Protein AF-T1EH95-F1 (afdb_monomer_lite)

Foldseek 3Di:
DVVVCVCPDVVVVQPPLAQDKAKWFFQDDDPQWTFIGRPAQATAIEGQDPPPSVQRHGGFIFIKRFHFRWPWDDDPPDPDIDTPRHTDIYTPTTDDD

Secondary structure (DSSP, 8-state):
-HHHHHHTSHHHHH-S-TT-EEEEEEEEEETTEEEEE-SSSS-EEEEPPSSSGGG--TT-EEEEEEEESS-EE--TT-SS-EE-S-BEEEEEEE---

Sequence (97 aa):
SFARLLKNSPFIQIGDPNGAVVRGTIIETLDDNLYIDFGGKFHCVCKKPRYKTDMYTRGTKVRLRLIDLELASKFMGSDKGISLLEADAVLLGIDRD

InterPro domains:
  IPR019375 Small ribosomal subunit protein bS1m [PF10246] (1-94)
  IPR019375 Small ribosomal subunit protein bS1m [PTHR13447] (1-95)

Radius of gyration: 15.27 Å; chains: 1; bounding box: 46×27×39 Å

Structure (mmCIF, N/CA/C/O backbone):
data_AF-T1EH95-F1
#
_entry.id   AF-T1EH95-F1
#
loop_
_atom_site.group_PDB
_atom_site.id
_atom_site.type_symbol
_atom_site.label_atom_id
_atom_site.label_alt_id
_atom_site.label_comp_id
_atom_site.label_asym_id
_atom_site.label_entity_id
_atom_site.label_seq_id
_atom_site.pdbx_PDB_ins_code
_atom_site.Cartn_x
_atom_site.Cartn_y
_atom_site.Cartn_z
_atom_site.occupancy
_atom_site.B_iso_or_equiv
_atom_site.auth_seq_id
_atom_site.auth_comp_id
_atom_site.auth_asym_id
_atom_site.auth_atom_id
_atom_site.pdbx_PDB_model_num
ATOM 1 N N . SER A 1 1 ? 24.308 -8.922 4.789 1.00 96.56 1 SER A N 1
ATOM 2 C CA . SER A 1 1 ? 24.497 -8.010 3.644 1.00 96.56 1 SER A CA 1
ATOM 3 C C . SER A 1 1 ? 23.142 -7.522 3.159 1.00 96.56 1 SER A C 1
ATOM 5 O O . SER A 1 1 ? 22.144 -8.195 3.410 1.00 96.56 1 SER A O 1
ATOM 7 N N . PHE A 1 2 ? 23.109 -6.393 2.449 1.00 98.00 2 PHE A N 1
ATOM 8 C CA . PHE A 1 2 ? 21.890 -5.847 1.842 1.00 98.00 2 PHE A CA 1
ATOM 9 C C . PHE A 1 2 ? 21.148 -6.880 0.976 1.00 98.00 2 PHE A C 1
ATOM 11 O O . PHE A 1 2 ? 19.964 -7.115 1.187 1.00 98.00 2 PHE A O 1
ATOM 18 N N . ALA A 1 3 ? 21.865 -7.593 0.099 1.00 98.31 3 ALA A N 1
ATOM 19 C CA . ALA A 1 3 ? 21.274 -8.608 -0.778 1.00 98.31 3 ALA A CA 1
ATOM 20 C C . ALA A 1 3 ? 20.510 -9.707 -0.014 1.00 98.31 3 ALA A C 1
ATOM 22 O O . ALA A 1 3 ? 19.437 -10.129 -0.440 1.00 98.31 3 ALA A O 1
ATOM 23 N N . ARG A 1 4 ? 21.032 -10.152 1.140 1.00 98.00 4 ARG A N 1
ATOM 24 C CA . ARG A 1 4 ? 20.357 -11.158 1.974 1.00 98.00 4 ARG A CA 1
ATOM 25 C C . ARG A 1 4 ? 19.093 -10.601 2.630 1.00 98.00 4 ARG A C 1
ATOM 27 O O . ARG A 1 4 ? 18.122 -11.338 2.737 1.00 98.00 4 ARG A O 1
ATOM 34 N N . LEU A 1 5 ? 19.095 -9.341 3.065 1.00 98.25 5 LEU A N 1
ATOM 35 C CA . LEU A 1 5 ? 17.908 -8.707 3.648 1.00 98.25 5 LEU A CA 1
ATOM 36 C C . LEU A 1 5 ? 16.818 -8.516 2.592 1.00 98.25 5 LEU A C 1
ATOM 38 O O . LEU A 1 5 ? 15.690 -8.937 2.815 1.00 98.25 5 LEU A O 1
ATOM 42 N N . LEU A 1 6 ? 17.173 -7.974 1.422 1.00 97.50 6 LEU A N 1
ATOM 43 C CA . LEU A 1 6 ? 16.226 -7.743 0.333 1.00 97.50 6 LEU A CA 1
ATOM 44 C C . LEU A 1 6 ? 15.572 -9.056 -0.118 1.00 97.50 6 LEU A C 1
ATOM 46 O O . LEU A 1 6 ? 14.349 -9.161 -0.109 1.00 97.50 6 LEU A O 1
ATOM 50 N N . LYS A 1 7 ? 16.379 -10.089 -0.403 1.00 97.12 7 LYS A N 1
ATOM 51 C CA . LYS A 1 7 ? 15.894 -11.409 -0.843 1.00 97.12 7 LYS A CA 1
ATOM 52 C C . LYS A 1 7 ? 14.925 -12.075 0.145 1.00 97.12 7 LYS A C 1
ATOM 54 O O . LYS A 1 7 ? 14.055 -12.819 -0.285 1.00 97.12 7 LYS A O 1
ATOM 59 N N . ASN A 1 8 ? 15.088 -11.836 1.447 1.00 97.00 8 ASN A N 1
ATOM 60 C CA . ASN A 1 8 ? 14.249 -12.438 2.491 1.00 97.00 8 ASN A CA 1
ATOM 61 C C . ASN A 1 8 ? 13.167 -11.485 3.021 1.00 97.00 8 ASN A C 1
ATOM 63 O O . ASN A 1 8 ? 12.528 -11.796 4.023 1.00 97.00 8 ASN A O 1
ATOM 67 N N . SER A 1 9 ? 12.987 -10.317 2.403 1.00 96.94 9 SER A N 1
ATOM 68 C CA . SER A 1 9 ? 11.988 -9.348 2.845 1.00 96.94 9 SER A CA 1
ATOM 69 C C . SER A 1 9 ? 10.577 -9.789 2.431 1.00 96.94 9 SER A C 1
ATOM 71 O O . SER A 1 9 ? 10.420 -10.337 1.335 1.00 96.94 9 SER A O 1
ATOM 73 N N . PRO A 1 10 ? 9.538 -9.507 3.243 1.00 94.88 10 PRO A N 1
ATOM 74 C CA . PRO A 1 10 ? 8.151 -9.786 2.866 1.00 94.88 10 PRO A CA 1
ATOM 75 C C . PRO A 1 10 ? 7.766 -9.135 1.534 1.00 94.88 10 PRO A C 1
ATOM 77 O O . PRO A 1 10 ? 7.070 -9.739 0.730 1.00 94.88 10 PRO A O 1
ATOM 80 N N . PHE A 1 11 ? 8.295 -7.937 1.269 1.00 94.81 11 PHE A N 1
ATOM 81 C CA . PHE A 1 11 ? 8.082 -7.211 0.021 1.00 94.81 11 PHE A CA 1
ATOM 82 C C . PHE A 1 11 ? 8.492 -8.023 -1.214 1.00 94.81 11 PHE A C 1
ATOM 84 O O . PHE A 1 11 ? 7.713 -8.160 -2.148 1.00 94.81 11 PHE A O 1
ATOM 91 N N . ILE A 1 12 ? 9.690 -8.616 -1.203 1.00 96.19 12 ILE A N 1
ATOM 92 C CA . ILE A 1 12 ? 10.154 -9.463 -2.312 1.00 96.19 12 ILE A CA 1
ATOM 93 C C . ILE A 1 12 ? 9.392 -10.793 -2.367 1.00 96.19 12 ILE A C 1
ATOM 95 O O . ILE A 1 12 ? 9.192 -11.337 -3.449 1.00 96.19 12 ILE A O 1
ATOM 99 N N . GLN A 1 13 ? 8.948 -11.316 -1.222 1.00 94.31 13 GLN A N 1
ATOM 100 C CA . GLN A 1 13 ? 8.208 -12.580 -1.149 1.00 94.31 13 GLN A CA 1
ATOM 101 C C . GLN A 1 13 ? 6.776 -12.492 -1.694 1.00 94.31 13 GLN A C 1
ATOM 103 O O . GLN A 1 13 ? 6.246 -13.520 -2.106 1.00 94.31 13 GLN A O 1
ATOM 108 N N . ILE A 1 14 ? 6.163 -11.301 -1.723 1.00 94.12 14 ILE A N 1
ATOM 109 C CA . ILE A 1 14 ? 4.825 -11.089 -2.306 1.00 94.12 14 ILE A CA 1
ATOM 110 C C . ILE A 1 14 ? 4.805 -11.427 -3.805 1.00 94.12 14 ILE A C 1
ATOM 112 O O . ILE A 1 14 ? 3.806 -11.948 -4.294 1.00 94.12 14 ILE A O 1
ATOM 116 N N . GLY A 1 15 ? 5.904 -11.191 -4.528 1.00 95.12 15 GLY A N 1
ATOM 117 C CA . GLY A 1 15 ? 5.951 -11.390 -5.976 1.00 95.12 15 GLY A CA 1
ATOM 118 C C . GLY A 1 15 ? 5.165 -10.310 -6.720 1.00 95.12 15 GLY A C 1
ATOM 119 O O . GLY A 1 15 ? 5.401 -9.124 -6.494 1.00 95.12 15 GLY A O 1
ATOM 120 N N . ASP A 1 16 ? 4.264 -10.715 -7.618 1.00 95.69 16 ASP A N 1
ATOM 121 C CA . ASP A 1 16 ? 3.351 -9.782 -8.288 1.00 95.69 16 ASP A CA 1
ATOM 122 C C . ASP A 1 16 ? 2.334 -9.240 -7.266 1.00 95.69 16 ASP A C 1
ATOM 124 O O . ASP A 1 16 ? 1.576 -10.025 -6.686 1.00 95.69 16 ASP A O 1
ATOM 128 N N . PRO A 1 17 ? 2.314 -7.922 -6.996 1.00 95.38 17 PRO A N 1
ATOM 129 C CA . PRO A 1 17 ? 1.388 -7.349 -6.031 1.00 95.38 17 PRO A CA 1
ATOM 130 C C . PRO A 1 17 ? -0.070 -7.416 -6.493 1.00 95.38 17 PRO A C 1
ATOM 132 O O . PRO A 1 17 ? -0.957 -7.393 -5.641 1.00 95.38 17 PRO A O 1
ATOM 135 N N . ASN A 1 18 ? -0.359 -7.494 -7.794 1.00 97.44 18 ASN A N 1
ATOM 136 C CA . ASN A 1 18 ? -1.734 -7.433 -8.276 1.00 97.44 18 ASN A CA 1
ATOM 137 C C . ASN A 1 18 ? -2.545 -8.647 -7.790 1.00 97.44 18 ASN A C 1
ATOM 139 O O . ASN A 1 18 ? -2.244 -9.802 -8.087 1.00 97.44 18 ASN A O 1
ATOM 143 N N . GLY A 1 19 ? -3.594 -8.380 -7.012 1.00 97.12 19 GLY A N 1
ATOM 144 C CA . GLY A 1 19 ? -4.444 -9.398 -6.403 1.00 97.12 19 GLY A CA 1
ATOM 145 C C . GLY A 1 19 ? -3.939 -9.929 -5.058 1.00 97.12 19 GLY A C 1
ATOM 146 O O . GLY A 1 19 ? -4.692 -10.640 -4.382 1.00 97.12 19 GLY A O 1
ATOM 147 N N . ALA A 1 20 ? -2.731 -9.558 -4.622 1.00 97.38 20 ALA A N 1
ATOM 148 C CA . ALA A 1 20 ? -2.199 -9.949 -3.323 1.00 97.38 20 ALA A CA 1
ATOM 149 C C . ALA A 1 20 ? -3.042 -9.356 -2.183 1.00 97.38 20 ALA A C 1
ATOM 151 O O . ALA A 1 20 ? -3.446 -8.190 -2.220 1.00 97.38 20 ALA A O 1
ATOM 152 N N . VAL A 1 21 ? -3.306 -10.163 -1.151 1.00 97.38 21 VAL A N 1
ATOM 153 C CA . VAL A 1 21 ? -4.043 -9.724 0.039 1.00 97.38 21 VAL A CA 1
ATOM 154 C C . VAL A 1 21 ? -3.063 -9.436 1.166 1.00 97.38 21 VAL A C 1
ATOM 156 O O . VAL A 1 21 ? -2.342 -10.329 1.608 1.00 97.38 21 VAL A O 1
ATOM 159 N N . VAL A 1 22 ? -3.066 -8.198 1.653 1.00 97.19 22 VAL A N 1
ATOM 160 C CA . VAL A 1 22 ? -2.154 -7.722 2.700 1.00 97.19 22 VAL A CA 1
ATOM 161 C C . VAL A 1 22 ? -2.918 -7.125 3.877 1.00 97.19 22 VAL A C 1
ATOM 163 O O . VAL A 1 22 ? -4.076 -6.712 3.753 1.00 97.19 22 VAL A O 1
ATOM 166 N N . ARG A 1 23 ? -2.259 -7.082 5.037 1.00 97.56 23 ARG A N 1
ATOM 167 C CA . ARG A 1 23 ? -2.748 -6.368 6.221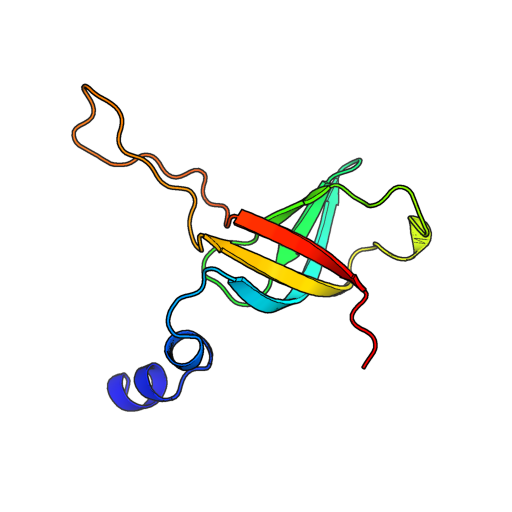 1.00 97.56 23 ARG A CA 1
ATOM 168 C C . ARG A 1 23 ? -2.258 -4.921 6.173 1.00 97.56 23 ARG A C 1
ATOM 170 O O . ARG A 1 23 ? -1.085 -4.673 5.914 1.00 97.56 23 ARG A O 1
ATOM 177 N N . GLY A 1 24 ? -3.156 -3.984 6.447 1.00 98.06 24 GLY A N 1
ATOM 178 C CA . GLY A 1 24 ? -2.879 -2.554 6.529 1.00 98.06 24 GLY A CA 1
ATOM 179 C C . GLY A 1 24 ? -3.375 -1.950 7.840 1.00 98.06 24 GLY A C 1
ATOM 180 O O . GLY A 1 24 ? -4.114 -2.576 8.599 1.00 98.06 24 GLY A O 1
ATOM 181 N N . THR A 1 25 ? -2.966 -0.718 8.111 1.00 98.56 25 THR A N 1
ATOM 182 C CA . THR A 1 25 ? -3.363 0.074 9.278 1.00 98.56 25 THR A CA 1
ATOM 183 C C . THR A 1 25 ? -3.856 1.429 8.808 1.00 98.56 25 THR A C 1
ATOM 185 O O . THR A 1 25 ? -3.163 2.101 8.047 1.00 98.56 25 THR A O 1
ATOM 188 N N . ILE A 1 26 ? -5.031 1.851 9.270 1.00 98.50 26 ILE A N 1
ATOM 189 C CA . ILE A 1 26 ? -5.527 3.202 8.996 1.00 98.50 26 ILE A CA 1
ATOM 190 C C . ILE A 1 26 ? -4.631 4.201 9.740 1.00 98.50 26 ILE A C 1
ATOM 192 O O . ILE A 1 26 ? -4.595 4.199 10.971 1.00 98.50 26 ILE A O 1
ATOM 196 N N . ILE A 1 27 ? -3.900 5.044 9.014 1.00 98.44 27 ILE A N 1
ATOM 197 C CA . ILE A 1 27 ? -2.982 6.043 9.585 1.00 98.44 27 ILE A CA 1
ATOM 198 C C . ILE A 1 27 ? -3.619 7.426 9.714 1.00 98.44 27 ILE A C 1
ATOM 200 O O . ILE A 1 27 ? -3.222 8.178 10.605 1.00 98.44 27 ILE A O 1
ATOM 204 N N . GLU A 1 28 ? -4.619 7.729 8.884 1.00 98.12 28 GLU A N 1
ATOM 205 C CA . GLU A 1 28 ? -5.398 8.968 8.925 1.00 98.12 28 GLU A CA 1
ATOM 206 C C . GLU A 1 28 ? -6.804 8.745 8.347 1.00 98.12 28 GLU A C 1
ATOM 208 O O . GLU A 1 28 ? -7.037 7.838 7.542 1.00 98.12 28 GLU A O 1
ATOM 213 N N . THR A 1 29 ? -7.767 9.554 8.774 1.00 96.94 29 THR A N 1
ATOM 214 C CA . THR A 1 29 ? -9.133 9.557 8.248 1.00 96.94 29 THR A CA 1
ATOM 215 C C . THR A 1 29 ? -9.560 10.988 7.960 1.00 96.94 29 THR A C 1
ATOM 217 O O . THR A 1 29 ? -9.703 11.786 8.880 1.00 96.94 29 THR A O 1
ATOM 220 N N . LEU A 1 30 ? -9.807 11.293 6.686 1.00 96.38 30 LEU A N 1
ATOM 221 C CA . LEU A 1 30 ? -10.267 12.606 6.239 1.00 96.38 30 LEU A CA 1
ATOM 222 C C . LEU A 1 30 ? -11.588 12.439 5.492 1.00 96.38 30 LEU A C 1
ATOM 224 O O . LEU A 1 30 ? -11.633 11.801 4.437 1.00 96.38 30 LEU A O 1
ATO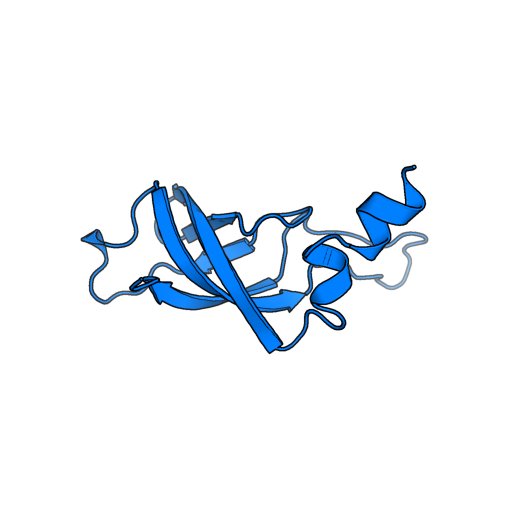M 228 N N . ASP A 1 31 ? -12.658 12.986 6.061 1.00 93.38 31 ASP A N 1
ATOM 229 C CA . ASP A 1 31 ? -14.032 12.801 5.592 1.00 93.38 31 ASP A CA 1
ATOM 230 C C . ASP A 1 31 ? -14.383 11.301 5.434 1.00 93.38 31 ASP A C 1
ATOM 232 O O . ASP A 1 31 ? -14.323 10.503 6.385 1.00 93.38 31 ASP A O 1
ATOM 236 N N . ASP A 1 32 ? -14.706 10.906 4.203 1.00 93.81 32 ASP A N 1
ATOM 237 C CA . ASP A 1 32 ? -15.018 9.540 3.791 1.00 93.81 32 ASP A CA 1
ATOM 238 C C . ASP A 1 32 ? -13.808 8.803 3.198 1.00 93.81 32 ASP A C 1
ATOM 240 O O . ASP A 1 32 ? -13.974 7.773 2.543 1.00 93.81 32 ASP A O 1
ATOM 244 N N . ASN A 1 33 ? -12.588 9.309 3.389 1.00 96.81 33 ASN A N 1
ATOM 245 C CA . ASN A 1 33 ? -11.360 8.690 2.895 1.00 96.81 33 ASN A CA 1
ATOM 246 C C . ASN A 1 33 ? -10.531 8.125 4.054 1.00 96.81 33 ASN A C 1
ATOM 248 O O . ASN A 1 33 ? -10.323 8.771 5.084 1.00 96.81 33 ASN A O 1
ATOM 252 N N . LEU A 1 34 ? -10.048 6.902 3.867 1.00 98.19 34 LEU A N 1
ATOM 253 C CA . LEU A 1 34 ? -9.179 6.177 4.780 1.00 98.19 34 LEU A CA 1
ATOM 254 C C . LEU A 1 34 ? -7.790 6.105 4.157 1.00 98.19 34 LEU A C 1
ATOM 256 O O . LEU A 1 34 ? -7.623 5.480 3.111 1.00 98.19 34 LEU A O 1
ATOM 260 N N . TYR A 1 35 ? -6.806 6.710 4.814 1.00 98.50 35 TYR A N 1
ATOM 261 C CA . TYR A 1 35 ? -5.400 6.596 4.442 1.00 98.50 35 TYR A CA 1
ATOM 262 C C . TYR A 1 35 ? -4.823 5.372 5.145 1.00 98.50 35 TYR A C 1
ATOM 264 O O . TYR A 1 35 ? -4.858 5.298 6.377 1.00 98.50 35 TYR A O 1
ATOM 272 N N . ILE A 1 36 ? -4.336 4.394 4.382 1.00 98.75 36 ILE A N 1
ATOM 273 C CA . ILE A 1 36 ? -3.984 3.070 4.903 1.00 98.75 36 ILE A CA 1
ATOM 274 C C . ILE A 1 36 ? -2.552 2.721 4.508 1.00 98.75 36 ILE A C 1
ATOM 276 O O . ILE A 1 36 ? -2.234 2.589 3.325 1.00 98.75 36 ILE A O 1
ATOM 280 N N . ASP A 1 37 ? -1.706 2.529 5.517 1.00 98.62 37 ASP A N 1
ATOM 281 C CA . ASP A 1 37 ? -0.347 2.018 5.355 1.00 98.62 37 ASP A CA 1
ATOM 282 C C . ASP A 1 37 ? -0.332 0.488 5.458 1.00 98.62 37 ASP A C 1
ATOM 284 O O . ASP A 1 37 ? -0.937 -0.092 6.361 1.00 98.62 37 ASP A O 1
ATOM 288 N N . PHE A 1 38 ? 0.372 -0.167 4.541 1.00 97.81 38 PHE A N 1
ATOM 289 C CA . PHE A 1 38 ? 0.553 -1.621 4.490 1.00 97.81 38 PHE A CA 1
ATOM 290 C C . PHE A 1 38 ? 2.035 -2.028 4.406 1.00 97.81 38 PHE A C 1
ATOM 292 O O . PHE A 1 38 ? 2.346 -3.173 4.083 1.00 97.81 38 PHE A O 1
ATOM 299 N N . GLY A 1 39 ? 2.960 -1.104 4.698 1.00 96.94 39 GLY A N 1
ATOM 300 C CA . GLY A 1 39 ? 4.405 -1.350 4.668 1.00 96.94 39 GLY A CA 1
ATOM 301 C C . GLY A 1 39 ? 5.037 -1.246 3.277 1.00 96.94 39 GLY A C 1
ATOM 302 O O . GLY A 1 39 ? 6.174 -1.682 3.087 1.00 96.94 39 GLY A O 1
ATOM 303 N N . GLY A 1 40 ? 4.305 -0.695 2.305 1.00 96.25 40 GLY A N 1
ATOM 304 C CA . GLY A 1 40 ? 4.823 -0.333 0.987 1.00 96.25 40 GLY A CA 1
ATOM 305 C C . GLY A 1 40 ? 5.553 1.015 0.986 1.00 96.25 40 GLY A C 1
ATOM 306 O O . GLY A 1 40 ? 5.701 1.673 2.012 1.00 96.25 40 GLY A O 1
ATOM 307 N N . LYS A 1 41 ? 6.004 1.444 -0.199 1.00 97.44 41 LYS A N 1
ATOM 308 C CA . LYS A 1 41 ? 6.600 2.779 -0.396 1.00 97.44 41 LYS A CA 1
ATOM 309 C C . LYS A 1 41 ? 5.563 3.895 -0.226 1.00 97.44 41 LYS A C 1
ATOM 311 O O . LYS A 1 41 ? 5.874 4.927 0.361 1.00 97.44 41 LYS A O 1
ATOM 316 N N . PHE A 1 42 ? 4.358 3.678 -0.750 1.00 98.44 42 PHE A N 1
ATOM 317 C CA . PHE A 1 42 ? 3.227 4.592 -0.639 1.00 98.44 42 PHE A CA 1
ATOM 318 C C . PHE A 1 42 ? 2.068 3.926 0.099 1.00 98.44 42 PHE A C 1
ATOM 320 O O . PHE A 1 42 ? 1.914 2.704 0.070 1.00 98.44 42 PHE A O 1
ATOM 327 N N . HIS A 1 43 ? 1.254 4.749 0.755 1.00 98.38 43 HIS A N 1
ATOM 328 C CA . HIS A 1 43 ? -0.027 4.330 1.313 1.00 98.38 43 HIS A CA 1
ATOM 329 C C . HIS A 1 43 ? -1.070 4.229 0.192 1.00 98.38 43 HIS A C 1
ATOM 331 O O . HIS A 1 43 ? -0.856 4.734 -0.908 1.00 98.38 43 HIS A O 1
ATOM 337 N N . CYS A 1 44 ? -2.216 3.622 0.485 1.00 98.50 44 CYS A N 1
ATOM 338 C CA . CYS A 1 44 ? -3.389 3.687 -0.387 1.00 98.50 44 CYS A CA 1
ATOM 339 C C . CYS A 1 44 ? -4.502 4.505 0.270 1.00 98.50 44 CYS A C 1
ATOM 341 O O . CYS A 1 44 ? -4.559 4.630 1.501 1.00 98.50 44 CYS A O 1
ATOM 343 N N . VAL A 1 45 ? -5.398 5.042 -0.555 1.00 98.31 45 VAL A N 1
ATOM 344 C CA . VAL A 1 45 ? -6.577 5.780 -0.102 1.00 98.31 45 VAL A CA 1
ATOM 345 C C . VAL A 1 45 ? -7.826 5.001 -0.495 1.00 98.31 45 VAL A C 1
ATOM 347 O O . VAL A 1 45 ? -8.117 4.806 -1.670 1.00 98.31 45 VAL A O 1
ATOM 350 N N . CYS A 1 46 ? -8.587 4.546 0.496 1.00 97.88 46 CYS A N 1
ATOM 351 C CA . CYS A 1 46 ? -9.828 3.801 0.285 1.00 97.88 46 CYS A CA 1
ATOM 352 C C . CYS A 1 46 ? -11.033 4.592 0.789 1.00 97.88 46 CYS A C 1
ATOM 354 O O . CYS A 1 46 ? -10.959 5.285 1.803 1.00 97.88 46 CYS A O 1
ATOM 356 N N . LYS A 1 47 ? -12.190 4.432 0.140 1.00 96.94 47 LYS A N 1
ATOM 357 C CA . LYS A 1 47 ? -13.443 4.987 0.664 1.00 96.94 47 LYS A CA 1
ATOM 358 C C . LYS A 1 47 ? -13.877 4.266 1.938 1.00 96.94 47 LYS A C 1
ATOM 360 O O . LYS A 1 47 ? -13.867 3.035 2.003 1.00 96.94 47 LYS A O 1
ATOM 365 N N . LYS A 1 48 ? -14.307 5.039 2.935 1.00 95.50 48 LYS A N 1
ATOM 366 C CA . LYS A 1 48 ? -14.874 4.528 4.181 1.00 95.50 48 LYS A CA 1
ATOM 367 C C . LYS A 1 48 ? -16.180 3.782 3.871 1.00 95.50 48 LYS A C 1
ATOM 369 O O . LYS A 1 48 ? -17.069 4.347 3.227 1.00 95.50 48 LYS A O 1
ATOM 374 N N . PRO A 1 49 ? -16.328 2.519 4.301 1.00 95.19 49 PRO A N 1
ATOM 375 C CA . PRO A 1 49 ? -17.572 1.789 4.102 1.00 95.19 49 PRO A CA 1
ATOM 376 C C . PRO A 1 49 ? -18.731 2.441 4.861 1.00 95.19 49 PRO A C 1
ATOM 378 O O . PRO A 1 49 ? -18.565 2.863 6.000 1.00 95.19 49 PRO A O 1
ATOM 381 N N . ARG A 1 50 ? -19.927 2.466 4.258 1.00 92.00 50 ARG A N 1
ATOM 382 C CA . ARG A 1 50 ? -21.147 3.011 4.893 1.00 92.00 50 ARG A CA 1
ATOM 383 C C . ARG A 1 50 ? -21.685 2.153 6.043 1.00 92.00 50 ARG A C 1
ATOM 385 O O . ARG A 1 50 ? -22.543 2.598 6.794 1.00 92.00 50 ARG A O 1
ATOM 392 N N . TYR A 1 51 ? -21.229 0.908 6.151 1.00 90.12 51 TYR A N 1
ATOM 393 C CA . TYR A 1 51 ? -21.592 0.002 7.233 1.00 90.12 51 TYR A CA 1
ATOM 394 C C . TYR A 1 51 ? -20.494 0.010 8.297 1.00 90.12 51 TYR A C 1
ATOM 396 O O . TYR A 1 51 ? -19.311 -0.007 7.964 1.00 90.12 51 TYR A O 1
ATOM 404 N N . LYS A 1 52 ? -20.882 -0.032 9.578 1.00 86.19 52 LYS A N 1
ATOM 405 C CA . LYS A 1 52 ? -19.942 -0.102 10.715 1.00 86.19 52 LYS A CA 1
ATOM 406 C C . LYS A 1 52 ? -18.843 0.973 10.651 1.00 86.19 52 LYS A C 1
ATOM 408 O O . LYS A 1 52 ? -17.693 0.704 10.987 1.00 86.19 52 LYS A O 1
ATOM 413 N N . THR A 1 53 ? -19.209 2.177 10.213 1.00 87.62 53 THR A N 1
ATOM 414 C CA . THR A 1 53 ? -18.330 3.344 10.034 1.00 87.62 53 THR A CA 1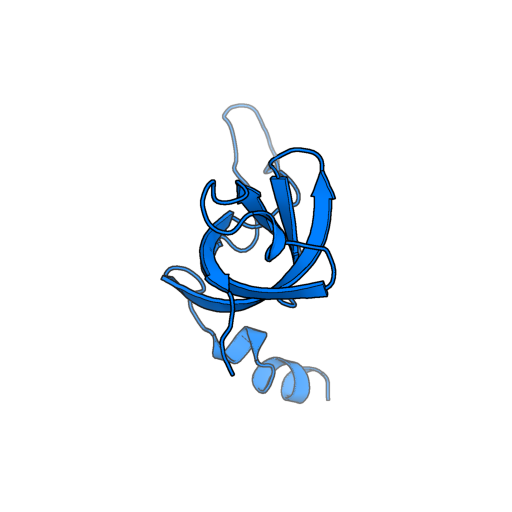
ATOM 415 C C . THR A 1 53 ? -17.470 3.620 11.263 1.00 87.62 53 THR A C 1
ATOM 417 O O . THR A 1 53 ? -16.284 3.902 11.121 1.00 87.62 53 THR A O 1
ATOM 420 N N . ASP A 1 54 ? -18.041 3.453 12.457 1.00 92.25 54 ASP A N 1
ATOM 421 C CA . ASP A 1 54 ? -17.384 3.720 13.743 1.00 92.25 54 ASP A CA 1
ATOM 422 C C . ASP A 1 54 ? -16.172 2.816 14.009 1.00 92.25 54 ASP A C 1
ATOM 424 O O . ASP A 1 54 ? -15.320 3.135 14.834 1.00 92.25 54 ASP A O 1
ATOM 428 N N . MET A 1 55 ? -16.069 1.684 13.306 1.00 94.56 55 MET A N 1
ATOM 429 C CA . MET A 1 55 ? -14.941 0.766 13.439 1.00 94.56 55 MET A CA 1
ATOM 430 C C . MET A 1 55 ? -13.736 1.163 12.572 1.00 94.56 55 MET A C 1
ATOM 432 O O . MET A 1 55 ? -12.627 0.686 12.811 1.00 94.56 55 MET A O 1
ATOM 436 N N . TYR A 1 56 ? -13.928 2.011 11.558 1.00 96.25 56 TYR A N 1
ATOM 437 C CA . TYR A 1 56 ? -12.874 2.451 10.639 1.00 96.25 56 TYR A CA 1
ATOM 438 C C . TYR A 1 56 ? -12.264 3.768 11.118 1.00 96.25 56 TYR A C 1
ATOM 440 O O . TYR A 1 56 ? -12.446 4.821 10.504 1.00 96.25 56 TYR A O 1
ATOM 448 N N . THR A 1 57 ? -11.555 3.694 12.240 1.00 95.88 57 THR A N 1
ATOM 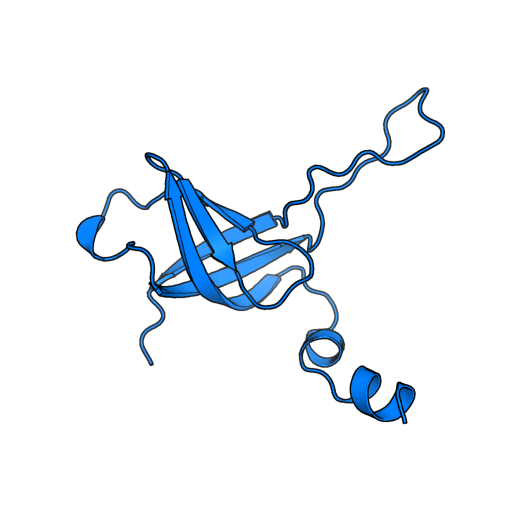449 C CA . THR A 1 57 ? -10.840 4.810 12.859 1.00 95.88 57 THR A CA 1
ATOM 450 C C . THR A 1 57 ? -9.330 4.615 12.752 1.00 95.88 57 THR A C 1
ATOM 452 O O . THR A 1 57 ? -8.827 3.545 12.399 1.00 95.88 57 THR A O 1
ATOM 455 N N . ARG A 1 58 ? -8.579 5.682 13.030 1.00 97.44 58 ARG A N 1
ATOM 456 C CA . ARG A 1 58 ? -7.117 5.648 13.054 1.00 97.44 58 ARG A CA 1
ATOM 457 C C . ARG A 1 58 ? -6.613 4.536 13.984 1.00 97.44 58 ARG A C 1
ATOM 459 O O . ARG A 1 58 ? -7.041 4.435 15.128 1.00 97.44 58 ARG A O 1
ATOM 466 N N . GLY A 1 59 ? -5.684 3.724 13.492 1.00 97.44 59 GLY A N 1
ATOM 467 C CA . GLY A 1 59 ? -5.127 2.563 14.186 1.00 97.44 59 GLY A CA 1
ATOM 468 C C . GLY A 1 59 ? -5.823 1.237 13.868 1.00 97.44 59 GLY A C 1
ATOM 469 O O . GLY A 1 59 ? -5.217 0.186 14.086 1.00 97.44 59 GLY A O 1
ATOM 470 N N . THR A 1 60 ? -7.036 1.248 13.301 1.00 97.38 60 THR A N 1
ATOM 471 C CA . THR A 1 60 ? -7.737 0.014 12.918 1.00 97.38 60 THR A CA 1
ATOM 472 C C . THR A 1 60 ? -6.936 -0.769 11.878 1.00 97.38 60 THR A C 1
ATOM 474 O O . THR A 1 60 ? -6.481 -0.221 10.868 1.00 97.38 60 THR A O 1
ATOM 477 N N . LYS A 1 61 ? -6.789 -2.075 12.119 1.00 98.19 61 LYS A N 1
ATOM 478 C CA . LYS A 1 61 ? -6.189 -3.023 11.177 1.00 98.19 61 LYS A CA 1
ATOM 479 C C . LYS A 1 61 ? -7.222 -3.471 10.151 1.00 98.19 61 LYS A C 1
ATOM 481 O O . LYS A 1 61 ? -8.362 -3.795 10.484 1.00 98.19 61 LYS A O 1
ATOM 486 N N . VAL A 1 62 ? -6.828 -3.480 8.888 1.00 97.94 62 VAL A N 1
ATOM 487 C CA . VAL A 1 62 ? -7.700 -3.782 7.750 1.00 97.94 62 VAL A CA 1
ATOM 488 C C . VAL A 1 62 ? -7.012 -4.733 6.785 1.00 97.94 62 VAL A C 1
ATOM 490 O O . VAL A 1 62 ? -5.791 -4.860 6.779 1.00 97.94 62 VAL A O 1
ATOM 493 N N . ARG A 1 63 ? -7.803 -5.392 5.944 1.00 98.00 63 ARG A N 1
ATOM 494 C CA . ARG A 1 63 ? -7.313 -6.211 4.837 1.00 98.00 63 ARG A CA 1
ATOM 495 C C . ARG A 1 63 ? -7.518 -5.473 3.526 1.00 98.00 63 ARG A C 1
ATOM 497 O O . ARG A 1 63 ? -8.607 -4.956 3.263 1.00 98.00 63 ARG A O 1
ATOM 504 N N . LEU A 1 64 ? -6.481 -5.471 2.703 1.00 98.31 64 LEU A N 1
ATOM 505 C CA . LEU A 1 64 ? -6.454 -4.838 1.394 1.00 98.31 64 LEU A CA 1
ATOM 506 C C . LEU A 1 64 ? -6.172 -5.888 0.329 1.00 98.31 64 LEU A C 1
ATOM 508 O O . LEU A 1 64 ? -5.382 -6.799 0.563 1.00 98.31 64 LEU A O 1
ATOM 512 N N . ARG A 1 65 ? -6.787 -5.739 -0.841 1.00 98.38 65 ARG A N 1
ATOM 513 C CA . ARG A 1 65 ? -6.326 -6.381 -2.072 1.00 98.38 65 ARG A CA 1
ATOM 514 C C . ARG A 1 65 ? -5.578 -5.341 -2.889 1.00 98.38 65 ARG A C 1
ATOM 516 O O . ARG A 1 65 ? -6.190 -4.355 -3.285 1.00 98.38 65 ARG A O 1
ATOM 523 N N . LEU A 1 66 ? -4.293 -5.560 -3.117 1.00 98.19 66 LEU A N 1
ATOM 524 C CA . LEU A 1 66 ? -3.457 -4.656 -3.899 1.00 98.19 66 LEU A CA 1
ATOM 525 C C . LEU A 1 66 ? -3.815 -4.742 -5.390 1.00 98.19 66 LEU A C 1
ATOM 527 O O . LEU A 1 66 ? -4.163 -5.816 -5.886 1.00 98.19 66 LEU A O 1
ATOM 531 N N . ILE A 1 67 ? -3.737 -3.607 -6.081 1.00 98.06 67 ILE A N 1
ATOM 532 C CA . ILE A 1 67 ? -3.847 -3.494 -7.541 1.00 98.06 67 ILE A CA 1
ATOM 533 C C . ILE A 1 67 ? -2.501 -3.019 -8.090 1.00 98.06 67 ILE A C 1
ATOM 535 O O . ILE A 1 67 ? -1.905 -3.707 -8.915 1.00 98.06 67 ILE A O 1
ATOM 539 N N . ASP A 1 68 ? -2.001 -1.893 -7.577 1.00 97.50 68 ASP A N 1
ATOM 540 C CA . ASP A 1 68 ? -0.711 -1.311 -7.951 1.00 97.50 68 ASP A CA 1
ATOM 541 C C . ASP A 1 68 ? -0.006 -0.739 -6.711 1.00 97.50 68 ASP A C 1
ATOM 543 O O . ASP A 1 68 ? -0.643 -0.215 -5.798 1.00 97.50 68 ASP A O 1
ATOM 547 N N . LEU A 1 69 ? 1.319 -0.843 -6.662 1.00 97.44 69 LEU A N 1
ATOM 548 C CA . LEU A 1 69 ? 2.137 -0.311 -5.569 1.00 97.44 69 LEU A CA 1
ATOM 549 C C . LEU A 1 69 ? 2.486 1.172 -5.753 1.00 97.44 69 LEU A C 1
ATOM 551 O O . LEU A 1 69 ? 2.878 1.823 -4.783 1.00 97.44 69 LEU A O 1
ATOM 555 N N . GLU A 1 70 ? 2.375 1.699 -6.974 1.00 97.62 70 GLU A N 1
ATOM 556 C CA . GLU A 1 70 ? 2.562 3.116 -7.287 1.00 97.62 70 GLU A CA 1
ATOM 557 C C . GLU A 1 70 ? 1.731 3.484 -8.521 1.00 97.62 70 GLU A C 1
ATOM 559 O O . GLU A 1 70 ? 2.074 3.096 -9.634 1.00 97.62 70 GLU A O 1
ATOM 564 N N . LEU A 1 71 ? 0.677 4.287 -8.342 1.00 96.38 71 LEU A N 1
ATOM 565 C CA . LEU A 1 71 ? -0.107 4.823 -9.453 1.00 96.38 71 LEU A CA 1
ATOM 566 C C . LEU A 1 71 ? 0.728 5.817 -10.262 1.00 96.38 71 LEU A C 1
ATOM 568 O O . LEU A 1 71 ? 0.765 7.018 -9.977 1.00 96.38 71 LEU A O 1
ATOM 572 N N . ALA A 1 72 ? 1.389 5.306 -11.294 1.00 95.88 72 ALA A N 1
ATOM 573 C CA . ALA A 1 72 ? 2.177 6.092 -12.222 1.00 95.88 72 ALA A CA 1
ATOM 574 C C . ALA A 1 72 ? 1.827 5.766 -13.675 1.00 95.88 72 ALA A C 1
ATOM 576 O O . ALA A 1 72 ? 1.630 4.617 -14.059 1.00 95.88 72 ALA A O 1
ATOM 577 N N . SER A 1 73 ? 1.781 6.799 -14.514 1.00 95.19 73 SER A N 1
ATOM 578 C CA . SER A 1 73 ? 1.533 6.655 -15.948 1.00 95.19 73 SER A CA 1
ATOM 579 C C . SER A 1 73 ? 2.355 7.651 -16.759 1.00 95.19 73 SER A C 1
ATOM 581 O O . SER A 1 73 ? 2.828 8.669 -16.249 1.00 95.19 73 SER A O 1
ATOM 583 N N . LYS A 1 74 ? 2.548 7.358 -18.045 1.00 95.19 74 LYS A N 1
ATOM 584 C CA . LYS A 1 74 ? 3.229 8.238 -18.996 1.00 95.19 74 LYS A CA 1
ATOM 585 C C . LYS A 1 74 ? 2.235 8.693 -20.057 1.00 95.19 74 LYS A C 1
ATOM 587 O O . LYS A 1 74 ? 1.681 7.879 -20.788 1.00 95.19 74 LYS A O 1
ATOM 592 N N . PHE A 1 75 ? 2.053 10.004 -20.158 1.00 94.12 75 PHE A N 1
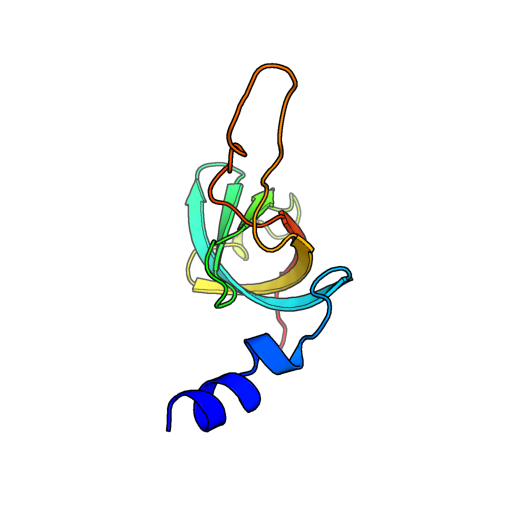ATOM 593 C CA . PHE A 1 75 ? 1.157 10.619 -21.133 1.00 94.12 75 PHE A CA 1
ATOM 594 C C . PHE A 1 75 ? 1.926 11.124 -22.359 1.00 94.12 75 PHE A C 1
ATOM 596 O O . PHE A 1 75 ? 3.129 11.394 -22.288 1.00 94.12 75 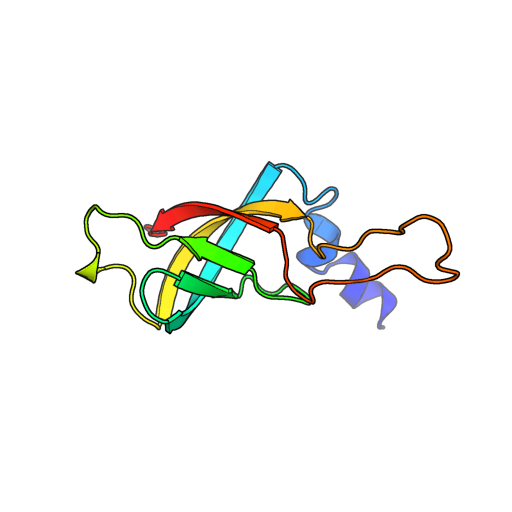PHE A O 1
ATOM 603 N N . MET A 1 76 ? 1.228 11.250 -23.493 1.00 94.38 76 MET A N 1
ATOM 604 C CA . MET A 1 76 ? 1.810 11.793 -24.725 1.00 94.38 76 MET A CA 1
ATOM 605 C C . MET A 1 76 ? 2.362 13.205 -24.495 1.00 94.38 76 MET A C 1
ATOM 607 O O . MET A 1 76 ? 1.722 14.029 -23.848 1.00 94.38 76 MET A O 1
ATOM 611 N N . GLY A 1 77 ? 3.550 13.474 -25.038 1.00 93.12 77 GLY A N 1
ATOM 612 C CA . GLY A 1 77 ? 4.237 14.761 -24.887 1.00 93.12 77 GLY A CA 1
ATOM 613 C C . GLY A 1 77 ? 5.054 14.914 -23.600 1.00 93.12 77 GLY A C 1
ATOM 614 O O . GLY A 1 77 ? 5.739 15.920 -23.454 1.00 93.12 77 GLY A O 1
ATOM 615 N N . SER A 1 78 ? 5.031 13.933 -22.690 1.00 92.81 78 SER A N 1
ATOM 616 C CA . SER A 1 78 ? 5.911 13.923 -21.518 1.00 92.81 78 SER A CA 1
ATOM 617 C C . SER A 1 78 ? 7.126 13.023 -21.731 1.00 92.81 78 SER A C 1
ATOM 619 O O . SER A 1 78 ? 6.998 11.863 -22.131 1.00 92.81 78 SER A O 1
ATOM 621 N N . ASP A 1 79 ? 8.308 13.513 -21.357 1.00 94.50 79 ASP A N 1
ATOM 622 C CA . ASP A 1 79 ? 9.530 12.703 -21.326 1.00 94.50 79 ASP A CA 1
ATOM 623 C C . ASP A 1 79 ? 9.565 11.753 -20.117 1.00 94.50 79 ASP A C 1
ATOM 625 O O . ASP A 1 79 ? 10.200 10.694 -20.170 1.00 94.50 79 ASP A O 1
ATOM 629 N N . LYS A 1 80 ? 8.834 12.088 -19.044 1.00 94.50 80 LYS A N 1
ATOM 630 C CA . LYS A 1 80 ? 8.823 11.369 -17.758 1.00 94.50 80 LYS A CA 1
ATOM 631 C C . LYS A 1 80 ? 7.432 10.845 -17.392 1.00 94.50 80 LYS A C 1
ATOM 633 O O . LYS A 1 80 ? 6.414 11.380 -17.829 1.00 94.50 80 LYS A O 1
ATOM 638 N N . GLY A 1 81 ? 7.395 9.792 -16.577 1.00 94.25 81 GLY A N 1
ATOM 639 C CA . GLY A 1 81 ? 6.157 9.347 -15.938 1.00 94.25 81 GLY A CA 1
ATOM 640 C C . GLY A 1 81 ? 5.690 10.350 -14.881 1.00 94.25 81 GLY A C 1
ATOM 641 O O . GLY A 1 81 ? 6.509 11.029 -14.259 1.00 94.25 81 GLY A O 1
ATOM 642 N N . ILE A 1 82 ? 4.380 10.435 -14.690 1.00 95.69 82 ILE A N 1
ATOM 643 C CA . ILE A 1 82 ? 3.730 11.176 -13.610 1.00 95.69 82 ILE A CA 1
ATOM 644 C C . ILE A 1 82 ? 3.232 10.143 -12.602 1.00 95.69 82 ILE A C 1
ATOM 646 O O . ILE A 1 82 ? 2.603 9.167 -13.005 1.00 95.69 82 ILE A O 1
ATOM 650 N N . SER A 1 83 ? 3.522 10.361 -11.321 1.00 96.69 83 SER A N 1
ATOM 651 C CA . SER A 1 83 ? 3.095 9.510 -10.206 1.00 96.69 83 SER A CA 1
ATOM 652 C C . SER A 1 83 ? 2.159 10.296 -9.297 1.00 96.69 83 SER A C 1
ATOM 654 O O . SER A 1 83 ? 2.417 11.470 -9.021 1.00 96.69 83 SER A O 1
ATOM 656 N N . LEU A 1 84 ? 1.087 9.655 -8.837 1.00 97.00 84 LEU A N 1
ATOM 657 C CA . LEU A 1 84 ? 0.164 10.222 -7.851 1.00 97.00 84 LEU A CA 1
ATOM 658 C C . LEU A 1 84 ? 0.675 10.077 -6.410 1.00 97.00 84 LEU A C 1
ATOM 660 O O . LEU A 1 84 ? 0.074 10.636 -5.500 1.00 97.00 84 LEU A O 1
ATOM 664 N N . LEU A 1 85 ? 1.809 9.391 -6.207 1.00 97.69 85 LEU A N 1
ATOM 665 C CA . LEU A 1 85 ? 2.415 9.152 -4.889 1.00 97.69 85 LEU A CA 1
ATOM 666 C C . LEU A 1 85 ? 1.496 8.380 -3.924 1.00 97.69 85 LEU A C 1
ATOM 668 O O . LEU A 1 85 ? 1.580 8.535 -2.704 1.00 97.69 85 LEU A O 1
ATOM 672 N N . GLU A 1 86 ? 0.655 7.517 -4.485 1.00 97.94 86 GLU A N 1
ATOM 673 C CA . GLU A 1 86 ? -0.239 6.611 -3.773 1.00 97.94 86 GLU A CA 1
ATOM 674 C C . GLU A 1 86 ? -0.262 5.241 -4.463 1.00 97.94 86 GLU A C 1
ATOM 676 O O . GLU A 1 86 ? 0.006 5.115 -5.661 1.00 97.94 86 GLU A O 1
ATOM 681 N N . ALA A 1 87 ? -0.544 4.206 -3.681 1.00 98.38 87 ALA A N 1
ATOM 682 C CA . ALA A 1 87 ? -0.809 2.858 -4.159 1.00 98.38 87 ALA A CA 1
ATOM 683 C C . ALA A 1 87 ? -2.311 2.671 -4.410 1.00 98.38 87 ALA A C 1
ATOM 685 O O . ALA A 1 87 ? -3.140 3.288 -3.735 1.00 98.38 87 ALA A O 1
ATOM 686 N N . ASP A 1 88 ? -2.657 1.761 -5.317 1.00 98.31 88 ASP A N 1
ATOM 687 C CA . ASP A 1 88 ? -4.041 1.385 -5.593 1.00 98.31 88 ASP A CA 1
ATOM 688 C C . ASP A 1 88 ? -4.386 0.056 -4.919 1.00 98.31 88 ASP A C 1
ATOM 690 O O . ASP A 1 88 ? -3.664 -0.943 -5.030 1.00 98.31 88 ASP A O 1
ATOM 694 N N . ALA A 1 89 ? -5.497 0.044 -4.190 1.00 98.38 89 ALA A N 1
ATOM 695 C CA . ALA A 1 89 ? -5.949 -1.115 -3.445 1.00 98.38 89 ALA A CA 1
ATOM 696 C C . ALA A 1 89 ? -7.450 -1.065 -3.155 1.00 98.38 89 ALA A C 1
ATOM 698 O O . ALA A 1 89 ? -8.072 -0.011 -3.034 1.00 98.38 89 ALA A O 1
ATOM 699 N N . VAL A 1 90 ? -8.025 -2.245 -2.941 1.00 98.38 90 VAL A N 1
ATOM 700 C CA . VAL A 1 90 ? -9.418 -2.418 -2.532 1.00 98.38 90 VAL A CA 1
ATOM 701 C C . VAL A 1 90 ? -9.489 -2.814 -1.063 1.00 98.38 90 VAL A C 1
ATOM 703 O O . VAL A 1 90 ? -8.941 -3.840 -0.653 1.00 98.38 90 VAL A O 1
ATOM 706 N N . LEU A 1 91 ? -10.241 -2.043 -0.278 1.00 98.00 91 LEU A N 1
ATOM 707 C CA . LEU A 1 91 ? -10.577 -2.375 1.104 1.00 98.00 91 LEU A CA 1
ATOM 708 C C . LEU A 1 91 ? -11.517 -3.585 1.168 1.00 98.00 91 LEU A C 1
ATOM 710 O O . LEU A 1 91 ? -12.678 -3.511 0.771 1.00 98.00 91 LEU A O 1
ATOM 714 N N . LEU A 1 92 ? -11.026 -4.696 1.720 1.00 97.12 92 LEU A N 1
ATOM 715 C CA . LEU A 1 92 ? -11.805 -5.926 1.907 1.00 97.12 92 LEU A CA 1
ATOM 716 C C . LEU A 1 92 ? -12.586 -5.930 3.226 1.00 97.12 92 LEU A C 1
ATOM 718 O O . LEU A 1 92 ? -13.574 -6.649 3.363 1.00 97.12 92 LEU A O 1
ATOM 722 N N . GLY A 1 93 ? -12.127 -5.161 4.213 1.00 96.31 93 GLY A N 1
ATOM 723 C CA . GLY A 1 93 ? -12.757 -5.044 5.523 1.00 96.31 93 GLY A CA 1
ATOM 724 C C . GLY A 1 93 ? -11.743 -4.999 6.660 1.00 96.31 93 GLY A C 1
ATOM 725 O O . GLY A 1 93 ? -10.539 -4.915 6.438 1.00 96.31 93 GLY A O 1
ATOM 726 N N . ILE A 1 94 ? -12.248 -5.057 7.886 1.00 96.31 94 ILE A N 1
ATOM 727 C CA . ILE A 1 94 ? -11.429 -5.087 9.103 1.00 96.31 94 ILE A CA 1
ATOM 728 C C . ILE A 1 94 ? -10.707 -6.431 9.199 1.00 96.31 94 ILE A C 1
ATOM 730 O O . ILE A 1 94 ? -11.278 -7.476 8.865 1.00 96.31 94 ILE A O 1
ATOM 734 N N . ASP A 1 95 ? -9.452 -6.390 9.631 1.00 95.19 95 ASP A N 1
ATOM 735 C CA . ASP A 1 95 ? -8.676 -7.583 9.942 1.00 95.19 95 ASP A CA 1
ATOM 736 C C . ASP A 1 95 ? -9.181 -8.145 11.274 1.00 95.19 95 ASP A C 1
ATOM 738 O O . ASP A 1 95 ? -9.152 -7.464 12.298 1.00 95.19 95 ASP A O 1
ATOM 742 N N . ARG A 1 96 ? -9.745 -9.352 11.239 1.00 84.12 96 ARG A N 1
ATOM 743 C CA . ARG A 1 96 ? -10.061 -10.113 12.448 1.00 84.12 96 ARG A CA 1
ATOM 744 C C . ARG A 1 96 ? -8.912 -11.091 12.592 1.00 84.12 96 ARG A C 1
ATOM 746 O O . ARG A 1 96 ? -8.735 -11.896 11.678 1.00 84.12 96 ARG A O 1
ATOM 753 N N . ASP A 1 97 ? -8.125 -10.930 13.650 1.00 59.44 97 ASP A N 1
ATOM 754 C CA . ASP A 1 97 ? -7.023 -11.842 13.959 1.00 59.44 97 ASP A CA 1
ATOM 755 C C . ASP A 1 97 ? -7.472 -13.309 13.976 1.00 59.44 97 ASP A C 1
ATOM 757 O O . ASP A 1 97 ? -8.593 -13.590 14.470 1.00 59.44 97 ASP A O 1
#

Organism: Helobdella robusta (NCBI:txid6412)

pLDDT: mean 95.93, std 4.51, range [59.44, 98.75]